Protein AF-A0A8S3JUT9-F1 (afdb_monomer_lite)

Organism: NCBI:txid392030

Foldseek 3Di:
DDDDPDVLLVVLCVVCVAVVVLLVVLLVLLVVLLVLLVVCVVVVPVDQFPPSQDSVNLNVLSVVLSPQQADPVVRDGDLVSLVVQLVSLVCCVVTVCVPSVRPCSVVSNSSSVSSCSNVVVVVVVPDPPPPNPD

Secondary structure (DSSP, 8-state):
------HHHHHHHHHHSSHHHHHHHHHHHHHHHHHHHHHHHHTT---PPGGG--HHHHHHHHHHHHHHHEETTTTEE-GGGHHHHHHHHHHIIIIIHHHH--TTHHHHHHHHHHHHHHHHHHHTSTT-TTSS--

pLDDT: mean 80.55, std 15.67, range [38.0, 96.0]

Structure (mmCIF, N/CA/C/O backbone):
data_AF-A0A8S3JUT9-F1
#
_entry.id   AF-A0A8S3JUT9-F1
#
loop_
_atom_site.group_PDB
_atom_site.id
_atom_site.type_symbol
_atom_site.label_atom_id
_atom_site.label_alt_id
_atom_site.label_comp_id
_atom_site.label_asym_id
_atom_site.label_entity_id
_atom_site.label_seq_id
_atom_site.pdbx_PDB_ins_code
_atom_site.Cartn_x
_atom_site.Cartn_y
_atom_site.Cartn_z
_atom_site.occupancy
_atom_site.B_iso_or_equiv
_atom_site.auth_seq_id
_atom_site.auth_comp_id
_atom_site.auth_asym_id
_atom_site.auth_atom_id
_atom_site.pdbx_PDB_model_num
ATOM 1 N N . ILE A 1 1 ? -21.951 13.387 18.336 1.00 38.00 1 ILE A N 1
ATOM 2 C CA . ILE A 1 1 ? -21.994 12.409 17.220 1.00 38.00 1 ILE A CA 1
ATOM 3 C C . ILE A 1 1 ? -22.216 13.212 15.942 1.00 38.00 1 ILE A C 1
ATOM 5 O O . ILE A 1 1 ? -23.243 13.868 15.848 1.00 38.00 1 ILE A O 1
ATOM 9 N N . ALA A 1 2 ? -21.237 13.287 15.035 1.00 40.88 2 ALA A N 1
ATOM 10 C CA . ALA A 1 2 ? -21.390 14.045 13.786 1.00 40.88 2 ALA A CA 1
ATOM 11 C C . ALA A 1 2 ? -22.320 13.286 12.807 1.00 40.88 2 ALA A C 1
ATOM 13 O O . ALA A 1 2 ? -22.169 12.070 12.673 1.00 40.88 2 ALA A O 1
ATOM 14 N N . PRO A 1 3 ? -23.283 13.949 12.135 1.00 53.88 3 PRO A N 1
ATOM 15 C CA . PRO A 1 3 ? -24.312 13.287 11.343 1.00 53.88 3 PRO A CA 1
ATOM 16 C C . PRO A 1 3 ? -23.895 13.205 9.873 1.00 53.88 3 PRO A C 1
ATOM 18 O O . PRO A 1 3 ? -24.428 13.909 9.024 1.00 53.88 3 PRO A O 1
ATOM 21 N N . THR A 1 4 ? -22.957 12.333 9.528 1.00 53.47 4 THR A N 1
ATOM 22 C CA . THR A 1 4 ? -22.733 11.979 8.119 1.00 53.47 4 THR A CA 1
ATOM 23 C C . THR A 1 4 ? -23.009 10.498 7.926 1.00 53.47 4 THR A C 1
ATOM 25 O O . THR A 1 4 ? -22.117 9.660 7.880 1.00 53.47 4 THR A O 1
ATOM 28 N N . ARG A 1 5 ? -24.299 10.165 7.781 1.00 55.16 5 ARG A N 1
ATOM 29 C CA . ARG A 1 5 ? -24.777 8.867 7.268 1.00 55.16 5 ARG A CA 1
ATOM 30 C C . ARG A 1 5 ? -24.487 8.732 5.761 1.00 55.16 5 ARG A C 1
ATOM 32 O O . ARG A 1 5 ? -25.385 8.407 4.986 1.00 55.16 5 ARG A O 1
ATOM 39 N N . SER A 1 6 ? -23.272 9.040 5.300 1.00 68.44 6 SER A N 1
ATOM 40 C CA . SER A 1 6 ? -22.946 8.812 3.892 1.00 68.44 6 SER A CA 1
ATOM 41 C C . SER A 1 6 ? -22.893 7.302 3.643 1.00 68.44 6 SER A C 1
ATOM 43 O O . SER A 1 6 ? -22.284 6.546 4.403 1.00 68.44 6 SER A O 1
ATOM 45 N N . ARG A 1 7 ? -23.580 6.837 2.591 1.00 71.06 7 ARG A N 1
ATOM 46 C CA . ARG A 1 7 ? -23.656 5.402 2.260 1.00 71.06 7 ARG A CA 1
ATOM 47 C C . ARG A 1 7 ? -22.267 4.792 2.049 1.00 71.06 7 ARG A C 1
ATOM 49 O O . ARG A 1 7 ? -22.050 3.644 2.421 1.00 71.06 7 ARG A O 1
ATOM 56 N N . SER A 1 8 ? -21.328 5.573 1.512 1.00 70.69 8 SER A N 1
ATOM 57 C CA . SER A 1 8 ? -19.933 5.169 1.321 1.00 70.69 8 SER A CA 1
ATOM 58 C C . SER A 1 8 ? -19.218 4.885 2.643 1.00 70.69 8 SER A C 1
ATOM 60 O O . SER A 1 8 ? -18.592 3.842 2.768 1.00 70.69 8 SER A O 1
ATOM 62 N N . LEU A 1 9 ? -19.373 5.744 3.656 1.00 71.06 9 LEU A N 1
ATOM 63 C CA . LEU A 1 9 ? -18.749 5.569 4.971 1.00 71.06 9 LEU A CA 1
ATOM 64 C C . LEU A 1 9 ? -19.281 4.315 5.685 1.00 71.06 9 LEU A C 1
ATOM 66 O O . LEU A 1 9 ? -18.504 3.539 6.235 1.00 71.06 9 LEU A O 1
ATOM 70 N N . ILE A 1 10 ? -20.597 4.084 5.628 1.00 75.12 10 ILE A N 1
ATOM 71 C CA . ILE A 1 10 ? -21.236 2.885 6.200 1.00 75.12 10 ILE A CA 1
ATOM 72 C C . ILE A 1 10 ? -20.745 1.617 5.484 1.00 75.12 10 ILE A C 1
ATOM 74 O O . ILE A 1 10 ? -20.414 0.627 6.134 1.00 75.12 10 ILE A O 1
ATOM 78 N N . SER A 1 11 ? -20.654 1.653 4.151 1.00 76.38 11 SER A N 1
ATOM 79 C CA . SER A 1 11 ? -20.134 0.534 3.359 1.00 76.38 11 SER A CA 1
ATOM 80 C C . SER A 1 11 ? -18.677 0.217 3.704 1.00 76.38 11 SER A C 1
ATOM 82 O O . SER A 1 11 ? -18.341 -0.947 3.913 1.00 76.38 11 SER A O 1
ATOM 84 N N . SER A 1 12 ? -17.820 1.237 3.815 1.00 77.06 12 SER A N 1
ATOM 85 C CA . SER A 1 12 ? -16.408 1.064 4.172 1.00 77.06 12 SER A CA 1
ATOM 86 C C . SER A 1 12 ? -16.235 0.509 5.586 1.00 77.06 12 SER A C 1
ATOM 88 O O . SER A 1 12 ? -15.415 -0.383 5.793 1.00 77.06 12 SER A O 1
ATOM 90 N N . MET A 1 13 ? -17.038 0.963 6.556 1.00 74.44 13 MET A N 1
ATOM 91 C CA . MET A 1 13 ? -17.015 0.409 7.915 1.00 74.44 13 MET A CA 1
ATOM 92 C C . MET A 1 13 ? -17.406 -1.075 7.948 1.00 74.44 13 MET A C 1
ATOM 94 O O . MET A 1 13 ? -16.726 -1.871 8.596 1.00 74.44 13 MET A O 1
ATOM 98 N N . ASN A 1 14 ? -18.457 -1.460 7.216 1.00 77.56 14 ASN A N 1
ATOM 99 C CA . ASN A 1 14 ? -18.892 -2.858 7.123 1.00 77.56 14 ASN A CA 1
ATOM 100 C C . ASN A 1 14 ? -17.856 -3.760 6.436 1.00 77.56 14 ASN A C 1
ATOM 102 O O . ASN A 1 14 ? -17.755 -4.940 6.775 1.00 77.56 14 ASN A O 1
ATOM 106 N N . TYR A 1 15 ? -17.099 -3.212 5.482 1.00 79.81 15 TYR A N 1
ATOM 107 C CA . TYR A 1 15 ? -16.021 -3.924 4.799 1.00 79.81 15 TYR A CA 1
ATOM 108 C C . TYR A 1 15 ? -14.810 -4.145 5.714 1.00 79.81 15 TYR A C 1
ATOM 110 O O . TYR A 1 15 ? -14.349 -5.274 5.861 1.00 79.81 15 TYR A O 1
ATOM 118 N N . ILE A 1 16 ? -14.326 -3.082 6.367 1.00 81.12 16 ILE A N 1
ATOM 119 C CA . ILE A 1 16 ? -13.111 -3.119 7.192 1.00 81.12 16 ILE A CA 1
ATOM 120 C C . ILE A 1 16 ? -13.293 -4.020 8.417 1.00 81.12 16 ILE A C 1
ATOM 122 O O . ILE A 1 16 ? -12.392 -4.800 8.717 1.00 81.12 16 ILE A O 1
ATOM 126 N N . LYS A 1 17 ? -14.446 -3.932 9.102 1.00 77.69 17 LYS A N 1
ATOM 127 C CA . LYS A 1 17 ? -14.789 -4.607 10.374 1.00 77.69 17 LYS A CA 1
ATOM 128 C C . LYS A 1 17 ? -13.806 -4.336 11.522 1.00 77.69 17 LYS A C 1
ATOM 130 O O . LYS A 1 17 ? -14.190 -3.750 12.526 1.00 77.69 17 LYS A O 1
ATOM 135 N N . ASN A 1 18 ? -12.546 -4.745 11.374 1.00 83.44 18 ASN A N 1
ATOM 136 C CA . ASN A 1 18 ? -11.438 -4.485 12.281 1.00 83.44 18 ASN A CA 1
ATOM 137 C C . ASN A 1 18 ? -10.365 -3.623 11.578 1.00 83.44 18 ASN A C 1
ATOM 139 O O . ASN A 1 18 ? -9.639 -4.122 10.711 1.00 83.44 18 ASN A O 1
ATOM 143 N N . PRO A 1 19 ? -10.213 -2.344 11.965 1.00 82.12 19 PRO A N 1
ATOM 144 C CA . PRO A 1 19 ? -9.293 -1.432 11.297 1.00 82.12 19 PRO A CA 1
ATOM 145 C C . PRO A 1 19 ? -7.815 -1.777 11.536 1.00 82.12 19 PRO A C 1
ATOM 147 O O . PRO A 1 19 ? -6.988 -1.510 10.667 1.00 82.12 19 PRO A O 1
ATOM 150 N N . VAL A 1 20 ? -7.469 -2.431 12.651 1.00 85.44 20 VAL A N 1
ATOM 151 C CA . VAL A 1 20 ? -6.096 -2.899 12.913 1.00 85.44 20 VAL A CA 1
ATOM 152 C C . VAL A 1 20 ? -5.736 -4.047 11.972 1.00 85.44 20 VAL A C 1
ATOM 154 O O . VAL A 1 20 ? -4.659 -4.039 11.379 1.00 85.44 20 VAL A O 1
ATOM 157 N N . SER A 1 21 ? -6.639 -5.013 11.788 1.00 88.62 21 SER A N 1
ATOM 158 C CA . SER A 1 21 ? -6.434 -6.107 10.831 1.00 88.62 21 SER A CA 1
ATOM 159 C C . SER A 1 21 ? -6.314 -5.585 9.398 1.00 88.62 21 SER A C 1
ATOM 161 O O . SER A 1 21 ? -5.422 -6.010 8.672 1.00 88.62 21 SER A O 1
ATOM 163 N N . ALA A 1 22 ? -7.134 -4.604 9.010 1.00 89.56 22 ALA A N 1
ATOM 164 C CA . ALA A 1 22 ? -7.012 -3.960 7.703 1.00 89.56 22 ALA A CA 1
ATOM 165 C C . ALA A 1 22 ? -5.655 -3.257 7.515 1.00 89.56 22 ALA A C 1
ATOM 167 O O . ALA A 1 22 ? -5.040 -3.386 6.457 1.00 89.56 22 ALA A O 1
ATOM 168 N N . CYS A 1 23 ? -5.143 -2.576 8.547 1.00 92.06 23 CYS A N 1
ATOM 169 C CA . CYS A 1 23 ? -3.807 -1.977 8.501 1.00 92.06 23 CYS A CA 1
ATOM 170 C C . CYS A 1 23 ? -2.704 -3.030 8.359 1.00 92.06 23 CYS A C 1
ATOM 172 O O . CYS A 1 23 ? -1.779 -2.828 7.577 1.00 92.06 23 CYS A O 1
ATOM 174 N N . ARG A 1 24 ? -2.813 -4.172 9.053 1.00 93.62 24 ARG A N 1
ATOM 175 C CA . ARG A 1 24 ? -1.873 -5.291 8.877 1.00 93.62 24 ARG A CA 1
ATOM 176 C C . ARG A 1 24 ? -1.890 -5.826 7.447 1.00 93.62 24 ARG A C 1
ATOM 178 O O . ARG A 1 24 ? -0.821 -6.011 6.879 1.00 93.62 24 ARG A O 1
ATOM 185 N N . ASN A 1 25 ? -3.071 -5.994 6.852 1.00 93.50 25 ASN A N 1
ATOM 186 C CA . ASN A 1 25 ? -3.193 -6.449 5.465 1.00 93.50 25 ASN A CA 1
ATOM 187 C C . ASN A 1 25 ? -2.551 -5.453 4.489 1.00 93.50 25 ASN A C 1
ATOM 189 O O . ASN A 1 25 ? -1.756 -5.848 3.646 1.00 93.50 25 ASN A O 1
ATOM 193 N N . ILE A 1 26 ? -2.828 -4.152 4.641 1.00 94.31 26 ILE A N 1
ATOM 194 C CA . ILE A 1 26 ? -2.182 -3.106 3.830 1.00 94.31 26 ILE A CA 1
ATOM 195 C C . ILE A 1 26 ? -0.664 -3.156 3.993 1.00 94.31 26 ILE A C 1
ATOM 197 O O . ILE A 1 26 ? 0.059 -3.083 3.006 1.00 94.31 26 ILE A O 1
ATOM 201 N N . TYR A 1 27 ? -0.174 -3.303 5.225 1.00 95.62 27 TYR A N 1
ATOM 202 C CA . TYR A 1 27 ? 1.257 -3.397 5.487 1.00 95.62 27 TYR A CA 1
ATOM 203 C C . TYR A 1 27 ? 1.887 -4.609 4.796 1.00 95.62 27 TYR A C 1
ATOM 205 O O . TYR A 1 27 ? 2.947 -4.476 4.192 1.00 95.62 27 TYR A O 1
ATOM 213 N N . GLN A 1 28 ? 1.219 -5.764 4.824 1.00 95.75 28 GLN A N 1
ATOM 214 C CA . GLN A 1 28 ? 1.663 -6.957 4.109 1.00 95.75 28 GLN A CA 1
ATOM 215 C C . GLN A 1 28 ? 1.721 -6.716 2.593 1.00 95.75 28 GLN A C 1
ATOM 217 O O . GLN A 1 28 ? 2.763 -6.953 1.987 1.00 95.75 28 GLN A O 1
ATOM 222 N N . TYR A 1 29 ? 0.662 -6.168 1.993 1.00 96.00 29 TYR A N 1
ATOM 223 C CA . TYR A 1 29 ? 0.642 -5.869 0.558 1.00 96.00 29 TYR A CA 1
ATOM 224 C C . TYR A 1 29 ? 1.710 -4.850 0.141 1.00 96.00 29 TYR A C 1
ATOM 226 O O . TYR A 1 29 ? 2.284 -4.973 -0.937 1.00 96.00 29 TYR A O 1
ATOM 234 N N . ILE A 1 30 ? 2.021 -3.865 0.993 1.00 95.38 30 ILE A N 1
ATOM 235 C CA . ILE A 1 30 ? 3.129 -2.927 0.759 1.00 95.38 30 ILE A CA 1
ATOM 236 C C . ILE A 1 30 ? 4.466 -3.676 0.677 1.00 95.38 30 ILE A C 1
ATOM 238 O O . ILE A 1 30 ? 5.273 -3.383 -0.202 1.00 95.38 30 ILE A O 1
ATOM 242 N N . HIS A 1 31 ? 4.712 -4.644 1.564 1.00 95.50 31 HIS A N 1
ATOM 243 C CA . HIS A 1 31 ? 5.938 -5.452 1.518 1.00 95.50 31 HIS A CA 1
ATOM 244 C C . HIS A 1 31 ? 6.001 -6.356 0.291 1.00 95.50 31 HIS A C 1
ATOM 246 O O . HIS A 1 31 ? 7.060 -6.455 -0.324 1.00 95.50 31 HIS A O 1
ATOM 252 N N . GLU A 1 32 ? 4.882 -6.966 -0.099 1.00 94.81 32 GLU A N 1
ATOM 253 C CA . GLU A 1 32 ? 4.799 -7.750 -1.336 1.00 94.81 32 GLU A CA 1
ATOM 254 C C . GLU A 1 32 ? 5.090 -6.880 -2.569 1.00 94.81 32 GLU A C 1
ATOM 256 O O . GLU A 1 32 ? 5.845 -7.287 -3.451 1.00 94.81 32 GLU A O 1
ATOM 261 N N . MET A 1 33 ? 4.575 -5.648 -2.599 1.00 92.75 33 MET A N 1
ATOM 262 C CA . MET A 1 33 ? 4.864 -4.691 -3.665 1.00 92.75 33 MET A CA 1
ATOM 263 C C . MET A 1 33 ? 6.339 -4.271 -3.696 1.00 92.75 33 MET A C 1
ATOM 265 O O . MET A 1 33 ? 6.933 -4.218 -4.770 1.00 92.75 33 MET A O 1
ATOM 269 N N . ILE A 1 34 ? 6.953 -4.006 -2.539 1.00 94.31 34 ILE A N 1
ATOM 270 C CA . ILE A 1 34 ? 8.389 -3.697 -2.443 1.00 94.31 34 ILE A CA 1
ATOM 271 C C . ILE A 1 34 ? 9.223 -4.854 -2.999 1.00 94.31 34 ILE A C 1
ATOM 273 O O . ILE A 1 34 ? 10.111 -4.621 -3.817 1.00 94.31 34 ILE A O 1
ATOM 277 N N . ALA A 1 35 ? 8.920 -6.090 -2.595 1.00 93.31 35 ALA A N 1
ATOM 278 C CA . ALA A 1 35 ? 9.630 -7.275 -3.069 1.00 93.31 35 ALA A CA 1
ATOM 279 C C . ALA A 1 35 ? 9.492 -7.449 -4.590 1.00 93.31 35 ALA A C 1
ATOM 281 O O . ALA A 1 35 ? 10.468 -7.755 -5.277 1.00 93.31 35 ALA A O 1
ATOM 282 N N . LEU A 1 36 ? 8.296 -7.193 -5.127 1.00 91.38 36 LEU A N 1
ATOM 283 C CA . LEU A 1 36 ? 8.048 -7.214 -6.563 1.00 91.38 36 LEU A CA 1
ATOM 284 C C . LEU A 1 36 ? 8.893 -6.159 -7.294 1.00 91.38 36 LEU A C 1
ATOM 286 O O . LEU A 1 36 ? 9.603 -6.505 -8.237 1.00 91.38 36 LEU A O 1
ATOM 290 N N . ILE A 1 37 ? 8.894 -4.906 -6.834 1.00 89.81 37 ILE A N 1
ATOM 291 C CA . ILE A 1 37 ? 9.674 -3.814 -7.445 1.00 89.81 37 ILE A CA 1
ATOM 292 C C . ILE A 1 37 ? 11.174 -4.139 -7.435 1.00 89.81 37 ILE A C 1
ATOM 294 O O . ILE A 1 37 ? 11.845 -3.975 -8.452 1.00 89.81 37 ILE A O 1
ATOM 298 N N . GLN A 1 38 ? 11.691 -4.670 -6.323 1.00 90.69 38 GLN A N 1
ATOM 299 C CA . GLN A 1 38 ? 13.088 -5.107 -6.216 1.00 90.69 38 GLN A CA 1
ATOM 300 C C . GLN A 1 38 ? 13.423 -6.226 -7.208 1.00 90.69 38 GLN A C 1
ATOM 302 O O . GLN A 1 38 ? 14.501 -6.231 -7.800 1.00 90.69 38 GLN A O 1
ATOM 307 N N . SER A 1 39 ? 12.502 -7.170 -7.421 1.00 87.81 39 SER A N 1
ATOM 308 C CA . SER A 1 39 ? 12.707 -8.239 -8.402 1.00 87.81 39 SER A CA 1
ATOM 309 C C . SER A 1 39 ? 12.783 -7.706 -9.838 1.00 87.81 39 SER A C 1
ATOM 311 O O . SER A 1 39 ? 13.596 -8.188 -10.625 1.00 87.81 39 SER A O 1
ATOM 313 N N . HIS A 1 40 ? 11.998 -6.680 -10.177 1.00 83.12 40 HIS A N 1
ATOM 314 C CA . HIS A 1 40 ? 12.053 -6.028 -11.487 1.00 83.12 40 HIS A CA 1
ATOM 315 C C . HIS A 1 40 ? 13.360 -5.255 -11.699 1.00 83.12 40 HIS A C 1
ATOM 317 O O . HIS A 1 40 ? 13.973 -5.373 -12.761 1.00 83.12 40 HIS A O 1
ATOM 323 N N . GLU A 1 41 ? 13.828 -4.541 -10.672 1.00 78.94 41 GLU A N 1
ATOM 324 C CA . GLU A 1 41 ? 15.108 -3.823 -10.699 1.00 78.94 41 GLU A CA 1
ATOM 325 C C . GLU A 1 41 ? 16.291 -4.776 -10.948 1.00 78.94 41 GLU A C 1
ATOM 327 O O . GLU A 1 41 ? 17.123 -4.520 -11.818 1.00 78.94 41 GLU A O 1
ATOM 332 N N . LEU A 1 42 ? 16.329 -5.925 -10.262 1.00 78.88 42 LEU A N 1
ATOM 333 C CA . LEU A 1 42 ? 17.379 -6.939 -10.442 1.00 78.88 42 LEU A CA 1
ATOM 334 C C . LEU A 1 42 ? 17.369 -7.568 -11.840 1.00 78.88 42 LEU A C 1
ATOM 336 O O . LEU A 1 42 ? 18.426 -7.826 -12.420 1.00 78.88 42 LEU A O 1
ATOM 340 N N . ASN A 1 43 ? 16.180 -7.792 -12.399 1.00 77.38 43 ASN A N 1
ATOM 341 C CA . ASN A 1 43 ? 16.019 -8.383 -13.725 1.00 77.38 43 ASN A CA 1
ATOM 342 C C . ASN A 1 43 ? 16.306 -7.396 -14.871 1.00 77.38 43 ASN A C 1
ATOM 344 O O . ASN A 1 43 ? 16.196 -7.792 -16.030 1.00 77.38 43 ASN A O 1
ATOM 348 N N . HIS A 1 44 ? 16.681 -6.142 -14.568 1.00 66.31 44 HIS A N 1
ATOM 349 C CA . HIS A 1 44 ? 16.955 -5.086 -15.550 1.00 66.31 44 HIS A CA 1
ATOM 350 C C . HIS A 1 44 ? 15.849 -4.976 -16.610 1.00 66.31 44 HIS A C 1
ATOM 352 O O . HIS A 1 44 ? 16.128 -4.779 -17.795 1.00 66.31 44 HIS A O 1
ATOM 358 N N . THR A 1 45 ? 14.583 -5.147 -16.209 1.00 65.62 45 THR A N 1
ATOM 359 C CA . THR A 1 45 ? 13.472 -5.037 -17.155 1.00 65.62 45 THR A CA 1
ATOM 360 C C . THR A 1 45 ? 13.484 -3.633 -17.751 1.00 65.62 45 THR A C 1
ATOM 362 O O . THR A 1 45 ? 13.349 -2.656 -17.017 1.00 65.62 45 THR A O 1
ATOM 365 N N . SER A 1 46 ? 13.650 -3.532 -19.073 1.00 58.03 46 SER A N 1
ATOM 366 C CA . SER A 1 46 ? 13.732 -2.265 -19.818 1.00 58.03 46 SER A CA 1
ATOM 367 C C . SER A 1 46 ? 12.400 -1.512 -19.903 1.00 58.03 46 SER A C 1
ATOM 369 O O . SER A 1 46 ? 12.290 -0.532 -20.634 1.00 58.03 46 SER A O 1
ATOM 371 N N . ASP A 1 47 ? 11.379 -1.991 -19.195 1.00 63.25 47 ASP A N 1
ATOM 372 C CA . ASP A 1 47 ? 10.099 -1.318 -19.058 1.00 63.25 47 ASP A CA 1
ATOM 373 C C . ASP A 1 47 ? 10.299 -0.072 -18.184 1.00 63.25 47 ASP A C 1
ATOM 375 O O . ASP A 1 47 ? 10.478 -0.158 -16.967 1.00 63.25 47 ASP A O 1
ATOM 379 N N . GLU A 1 48 ? 10.309 1.096 -18.825 1.00 63.66 48 GLU A N 1
ATOM 380 C CA . GLU A 1 48 ? 10.255 2.388 -18.144 1.00 63.66 48 GLU A CA 1
ATOM 381 C C . GLU A 1 48 ? 8.874 2.573 -17.495 1.00 63.66 48 GLU A C 1
ATOM 383 O O . GLU A 1 48 ? 7.837 2.311 -18.115 1.00 63.66 48 GLU A O 1
ATOM 388 N N . LEU A 1 49 ? 8.842 3.038 -16.241 1.00 72.62 49 LEU A N 1
ATOM 389 C CA . LEU A 1 49 ? 7.592 3.432 -15.588 1.00 72.62 49 LEU A CA 1
ATOM 390 C C . LEU A 1 49 ? 7.104 4.772 -16.160 1.00 72.62 49 LEU A C 1
ATOM 392 O O . LEU A 1 49 ? 7.843 5.516 -16.815 1.00 72.62 49 LEU A O 1
ATOM 396 N N . PHE A 1 50 ? 5.831 5.095 -15.924 1.00 67.00 50 PHE A N 1
ATOM 397 C CA . PHE A 1 50 ? 5.227 6.312 -16.463 1.00 67.00 50 PHE A CA 1
ATOM 398 C C . PHE A 1 50 ? 6.024 7.567 -16.062 1.00 67.00 50 PHE A C 1
ATOM 400 O O . PHE A 1 50 ? 6.505 7.675 -14.936 1.00 67.00 50 PHE A O 1
ATOM 407 N N . HIS A 1 51 ? 6.135 8.539 -16.978 1.00 69.00 51 HIS A N 1
ATOM 408 C CA . HIS A 1 51 ? 6.912 9.776 -16.780 1.00 69.00 51 HIS A CA 1
ATOM 409 C C . HIS A 1 51 ? 8.432 9.587 -16.605 1.00 69.00 51 HIS A C 1
ATOM 411 O O . HIS A 1 51 ? 9.092 10.447 -16.021 1.00 69.00 51 HIS A O 1
ATOM 417 N N . SER A 1 52 ? 9.000 8.491 -17.120 1.00 66.25 52 SER A N 1
ATOM 418 C CA . SER A 1 52 ? 10.424 8.166 -16.936 1.00 66.25 52 SER A CA 1
ATOM 419 C C . SER A 1 52 ? 10.800 7.997 -15.456 1.00 66.25 52 SER A C 1
ATOM 421 O O . SER A 1 52 ? 11.943 8.232 -15.060 1.00 66.25 52 SER A O 1
ATOM 423 N N . GLU A 1 53 ? 9.834 7.601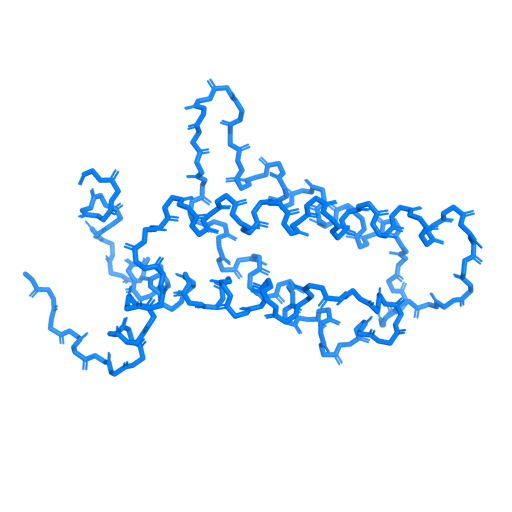 -14.616 1.00 77.88 53 GLU A N 1
ATOM 424 C CA . GLU A 1 53 ? 10.114 7.178 -13.246 1.00 77.88 53 GLU A CA 1
ATOM 425 C C . GLU A 1 53 ? 11.012 5.928 -13.292 1.00 77.88 53 GLU A C 1
ATOM 427 O O . GLU A 1 53 ? 10.763 4.977 -14.033 1.00 77.88 53 GLU A O 1
ATOM 432 N N . THR A 1 54 ? 12.094 5.926 -12.514 1.00 82.44 54 THR A N 1
ATOM 433 C CA . THR A 1 54 ? 12.975 4.760 -12.403 1.00 82.44 54 THR A CA 1
ATOM 434 C C . THR A 1 54 ? 12.422 3.768 -11.382 1.00 82.44 54 THR A C 1
ATOM 436 O O . THR A 1 54 ? 11.747 4.153 -10.422 1.00 82.44 54 THR A O 1
ATOM 439 N N . TRP A 1 55 ? 12.763 2.485 -11.531 1.00 84.31 55 TRP A N 1
ATOM 440 C CA . TRP A 1 55 ? 12.433 1.450 -10.543 1.00 84.31 55 TRP A CA 1
ATOM 441 C C . TRP A 1 55 ? 12.898 1.827 -9.125 1.00 84.31 55 TRP A C 1
ATOM 443 O O . TRP A 1 55 ? 12.144 1.662 -8.169 1.00 84.31 55 TRP A O 1
ATOM 453 N N . ASP A 1 56 ? 14.070 2.455 -9.003 1.00 85.81 56 ASP A N 1
ATOM 454 C CA . ASP A 1 56 ? 14.618 3.007 -7.756 1.00 85.81 56 ASP A CA 1
ATOM 455 C C . ASP A 1 56 ? 13.737 4.121 -7.141 1.00 85.81 56 ASP A C 1
ATOM 457 O O . ASP A 1 56 ? 13.518 4.153 -5.927 1.00 85.81 56 ASP A O 1
ATOM 461 N N . LEU A 1 57 ? 13.157 5.021 -7.948 1.00 87.38 57 LEU A N 1
ATOM 462 C CA . LEU A 1 57 ? 12.222 6.043 -7.450 1.00 87.38 57 LEU A CA 1
ATOM 463 C C . LEU A 1 57 ? 10.926 5.421 -6.916 1.00 87.38 57 LEU A C 1
ATOM 465 O O . LEU A 1 57 ? 10.494 5.765 -5.808 1.00 87.38 57 LEU A O 1
ATOM 469 N N . CYS A 1 58 ? 10.361 4.466 -7.657 1.00 89.44 58 CYS A N 1
ATOM 470 C CA . CYS A 1 58 ? 9.181 3.717 -7.234 1.00 89.44 58 CYS A CA 1
ATOM 471 C C . CYS A 1 58 ? 9.461 2.938 -5.935 1.00 89.44 58 CYS A C 1
ATOM 473 O O . CYS A 1 58 ? 8.701 3.029 -4.964 1.00 89.44 58 CYS A O 1
ATOM 475 N N . LEU A 1 59 ? 10.613 2.263 -5.856 1.00 91.31 59 LEU A N 1
ATOM 476 C CA . LEU A 1 59 ? 11.056 1.531 -4.672 1.00 91.31 59 LEU A CA 1
ATOM 477 C C . LEU A 1 59 ? 11.197 2.450 -3.455 1.00 91.31 59 LEU A C 1
ATOM 479 O O . LEU A 1 59 ? 10.671 2.147 -2.381 1.00 91.31 59 LEU A O 1
ATOM 483 N N . ARG A 1 60 ? 11.857 3.605 -3.610 1.00 92.06 60 ARG A N 1
ATOM 484 C CA . ARG A 1 60 ? 12.000 4.594 -2.530 1.00 92.06 60 ARG A CA 1
ATOM 485 C C . ARG A 1 60 ? 10.652 5.085 -2.012 1.00 92.06 60 ARG A C 1
ATOM 487 O O . ARG A 1 60 ? 10.501 5.242 -0.798 1.00 92.06 60 ARG A O 1
ATOM 494 N N . ARG A 1 61 ? 9.676 5.316 -2.898 1.00 94.62 61 ARG A N 1
ATOM 495 C CA . ARG A 1 61 ? 8.315 5.728 -2.520 1.00 94.62 61 ARG A CA 1
ATOM 496 C C . ARG A 1 61 ? 7.651 4.671 -1.637 1.00 94.62 61 ARG A C 1
ATOM 498 O O . ARG A 1 61 ? 7.215 4.997 -0.532 1.00 94.62 61 ARG A O 1
ATOM 505 N N . TRP A 1 62 ? 7.651 3.411 -2.066 1.00 95.94 62 TRP A N 1
ATOM 506 C CA . TRP A 1 62 ? 7.031 2.320 -1.310 1.00 95.94 62 TRP A CA 1
ATOM 507 C C . TRP A 1 62 ? 7.771 1.983 -0.007 1.00 95.94 62 TRP A C 1
ATOM 509 O O . TRP A 1 62 ? 7.126 1.791 1.026 1.00 95.94 62 TRP A O 1
ATOM 519 N N . LEU A 1 63 ? 9.109 2.021 0.009 1.00 95.38 63 LEU A N 1
ATOM 520 C CA . LEU A 1 63 ? 9.910 1.858 1.231 1.00 95.38 63 LEU A CA 1
ATOM 521 C C . LEU A 1 63 ? 9.618 2.951 2.263 1.00 95.38 63 LEU A C 1
ATOM 523 O O . LEU A 1 63 ? 9.470 2.663 3.455 1.00 95.38 63 LEU A O 1
ATOM 527 N N . LYS A 1 64 ? 9.514 4.206 1.814 1.00 94.81 64 LYS A N 1
ATOM 528 C CA . LYS A 1 64 ? 9.164 5.328 2.688 1.00 94.81 64 LYS A CA 1
ATOM 529 C C . LYS A 1 64 ? 7.763 5.153 3.271 1.00 94.81 64 LYS A C 1
ATOM 531 O O . LYS A 1 64 ? 7.604 5.292 4.479 1.00 94.81 64 LYS A O 1
ATOM 536 N N . LEU A 1 65 ? 6.777 4.786 2.448 1.00 95.38 65 LEU A N 1
ATOM 537 C CA . LEU A 1 65 ? 5.412 4.518 2.913 1.00 95.38 65 LEU A CA 1
ATOM 538 C C . LEU A 1 65 ? 5.367 3.373 3.929 1.00 95.38 65 LEU A C 1
ATOM 540 O O . LEU A 1 65 ? 4.730 3.521 4.967 1.00 95.38 65 LEU A O 1
ATOM 544 N N . SER A 1 66 ? 6.088 2.274 3.686 1.00 95.50 66 SER A N 1
ATOM 545 C CA . SER A 1 66 ? 6.195 1.157 4.636 1.00 95.50 66 SER A CA 1
ATOM 546 C C . SER A 1 66 ? 6.726 1.616 5.998 1.00 95.50 66 SER A C 1
ATOM 548 O O . SER A 1 66 ? 6.146 1.299 7.039 1.00 95.50 66 SER A O 1
ATOM 550 N N . LYS A 1 67 ? 7.801 2.415 5.999 1.00 94.94 67 LYS A N 1
ATOM 551 C CA . LYS A 1 67 ? 8.423 2.935 7.223 1.00 94.94 67 LYS A CA 1
ATOM 552 C C . LYS A 1 67 ? 7.531 3.935 7.961 1.00 94.94 67 LYS A C 1
ATOM 554 O O . LYS A 1 67 ? 7.450 3.880 9.183 1.00 94.94 67 LYS A O 1
ATOM 559 N N . ASP A 1 68 ? 6.877 4.837 7.235 1.00 94.31 68 ASP A N 1
ATOM 560 C CA . ASP A 1 68 ? 6.039 5.881 7.830 1.00 94.31 68 ASP A CA 1
ATOM 561 C C . ASP A 1 68 ? 4.697 5.330 8.339 1.00 94.31 68 ASP A C 1
ATOM 563 O O . ASP A 1 68 ? 4.096 5.925 9.238 1.00 94.31 68 ASP A O 1
ATOM 567 N N . PHE A 1 69 ? 4.220 4.215 7.771 1.00 95.56 69 PHE A N 1
ATOM 568 C CA . PHE A 1 69 ? 2.932 3.609 8.103 1.00 95.56 69 PHE A CA 1
ATOM 569 C C . PHE A 1 69 ? 2.960 2.747 9.369 1.00 95.56 69 PHE A C 1
ATOM 571 O O . PHE A 1 69 ? 1.957 2.713 10.081 1.00 95.56 69 PHE A O 1
ATOM 578 N N . TYR A 1 70 ? 4.072 2.080 9.691 1.00 95.62 70 TYR A N 1
ATOM 579 C CA . TYR A 1 70 ? 4.178 1.233 10.884 1.00 95.62 70 TYR A CA 1
ATOM 580 C C . TYR A 1 70 ? 5.414 1.571 11.723 1.00 95.62 70 TYR A C 1
ATOM 582 O O . TYR A 1 70 ? 6.557 1.366 11.309 1.00 95.62 70 TYR A O 1
ATOM 590 N N . ASP A 1 71 ? 5.172 2.055 12.942 1.00 91.75 71 ASP A N 1
ATOM 591 C CA . ASP A 1 71 ? 6.210 2.338 13.929 1.00 91.75 71 ASP A CA 1
ATOM 592 C C . ASP A 1 71 ? 6.551 1.052 14.691 1.00 91.75 71 ASP A C 1
ATOM 594 O O . ASP A 1 71 ? 5.844 0.651 15.618 1.00 91.75 71 ASP A O 1
ATOM 598 N N . LYS A 1 72 ? 7.664 0.418 14.304 1.00 88.62 72 LYS A N 1
ATOM 599 C CA . LYS A 1 72 ? 8.175 -0.808 14.938 1.00 88.62 72 LYS A CA 1
ATOM 600 C C . LYS A 1 72 ? 8.542 -0.626 16.414 1.00 88.62 72 LYS A C 1
ATOM 602 O O . LYS A 1 72 ? 8.500 -1.596 17.158 1.00 88.62 72 LYS A O 1
ATOM 607 N N . GLN A 1 73 ? 8.930 0.578 16.843 1.00 90.06 73 GLN A N 1
ATOM 608 C CA . GLN A 1 73 ? 9.333 0.821 18.235 1.00 90.06 73 GLN A CA 1
ATOM 609 C C . GLN A 1 73 ? 8.115 0.906 19.153 1.00 90.06 73 GLN A C 1
ATOM 611 O O . GLN A 1 73 ? 8.170 0.485 20.304 1.00 90.06 73 GLN A O 1
ATOM 616 N N . LYS A 1 74 ? 7.015 1.467 18.640 1.00 88.44 74 LYS A N 1
ATOM 617 C CA . LYS A 1 74 ? 5.764 1.649 19.387 1.00 88.44 74 LYS A CA 1
ATOM 618 C C . LYS A 1 74 ? 4.720 0.573 19.110 1.00 88.44 74 LYS A C 1
ATOM 620 O O . LYS A 1 74 ? 3.646 0.665 19.696 1.00 88.44 74 LYS A O 1
ATOM 625 N N . ASP A 1 75 ? 5.011 -0.360 18.204 1.00 88.56 75 ASP A N 1
ATOM 626 C CA . ASP A 1 75 ? 4.096 -1.382 17.685 1.00 88.56 75 ASP A CA 1
ATOM 627 C C . ASP A 1 75 ? 2.729 -0.800 17.276 1.00 88.56 75 ASP A C 1
ATOM 629 O O . ASP A 1 75 ? 1.662 -1.257 17.690 1.00 88.56 75 ASP A O 1
ATOM 633 N N . ARG A 1 76 ? 2.745 0.301 16.512 1.00 90.06 76 ARG A N 1
ATOM 634 C CA . ARG A 1 76 ? 1.520 1.028 16.139 1.00 90.06 76 ARG A CA 1
ATOM 635 C C . ARG A 1 76 ? 1.519 1.505 14.694 1.00 90.06 76 ARG A C 1
ATOM 637 O O . ARG A 1 76 ? 2.535 1.943 14.161 1.00 90.06 76 ARG A O 1
ATOM 644 N N . PHE A 1 77 ? 0.331 1.476 14.088 1.00 92.31 77 PHE A N 1
ATOM 645 C CA . PHE A 1 77 ? 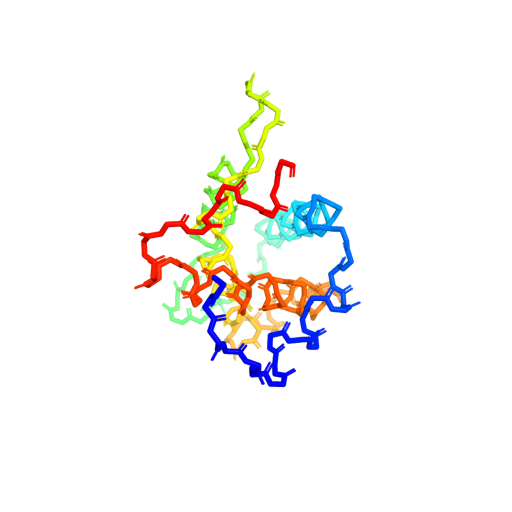0.091 2.012 12.750 1.00 92.31 77 PHE A CA 1
ATOM 646 C C . PHE A 1 77 ? -0.182 3.516 12.781 1.00 92.31 77 PHE A C 1
ATOM 648 O O . PHE A 1 77 ? -0.968 4.014 13.589 1.00 92.31 77 PHE A O 1
ATOM 655 N N . ASN A 1 78 ? 0.436 4.238 11.852 1.00 90.19 78 ASN A N 1
ATOM 656 C CA . ASN A 1 78 ? 0.216 5.654 11.619 1.00 90.19 78 ASN A CA 1
ATOM 657 C C . ASN A 1 78 ? -0.868 5.850 10.553 1.00 90.19 78 ASN A C 1
ATOM 659 O O . ASN A 1 78 ? -0.602 5.976 9.357 1.00 90.19 78 ASN A O 1
ATOM 663 N N . ILE A 1 79 ? -2.115 5.894 11.009 1.00 88.12 79 ILE A N 1
ATOM 664 C CA . ILE A 1 79 ? -3.302 5.964 10.149 1.00 88.12 79 ILE A CA 1
ATOM 665 C C . ILE A 1 79 ? -3.337 7.231 9.280 1.00 88.12 79 ILE A C 1
ATOM 667 O O . ILE A 1 79 ? -3.918 7.223 8.195 1.00 88.12 79 ILE A O 1
ATOM 671 N N . SER A 1 80 ? -2.641 8.297 9.684 1.00 88.75 80 SER A N 1
ATOM 672 C CA . SER A 1 80 ? -2.499 9.522 8.887 1.00 88.75 80 SER A CA 1
ATOM 673 C C . SER A 1 80 ? -1.818 9.296 7.532 1.00 88.75 80 SER A C 1
ATOM 675 O O . SER A 1 80 ? -1.890 10.176 6.683 1.00 88.75 80 SER A O 1
ATOM 677 N N . LYS A 1 81 ? -1.169 8.141 7.319 1.00 91.56 81 LYS A N 1
ATOM 678 C CA . LYS A 1 81 ? -0.520 7.758 6.054 1.00 91.56 81 LYS A CA 1
ATOM 679 C C . LYS A 1 81 ? -1.413 6.973 5.099 1.00 91.56 81 LYS A C 1
ATOM 681 O O . LYS A 1 81 ? -1.046 6.781 3.947 1.00 91.56 81 LYS A O 1
ATOM 686 N N . VAL A 1 82 ? -2.598 6.550 5.538 1.00 92.25 82 VAL A N 1
ATOM 687 C CA . VAL A 1 82 ? -3.557 5.834 4.684 1.00 92.25 82 VAL A CA 1
ATOM 688 C C . VAL A 1 82 ? -3.914 6.606 3.402 1.00 92.25 82 VAL A C 1
ATOM 690 O O . VAL A 1 82 ? -3.935 5.966 2.350 1.00 92.25 82 VAL A O 1
ATOM 693 N N . PRO A 1 83 ? -4.167 7.934 3.425 1.00 90.75 83 PRO A N 1
ATOM 694 C CA . PRO A 1 83 ? -4.447 8.681 2.197 1.00 90.75 83 PRO A CA 1
ATOM 695 C C . PRO A 1 83 ? -3.282 8.629 1.200 1.00 90.75 83 PRO A C 1
ATOM 697 O O . PRO A 1 83 ? -3.505 8.345 0.027 1.00 90.75 83 PRO A O 1
ATOM 700 N N . ASP A 1 84 ? -2.045 8.791 1.684 1.00 92.12 84 ASP A N 1
ATOM 701 C CA . ASP A 1 84 ? -0.832 8.729 0.857 1.00 92.12 84 ASP A CA 1
ATOM 702 C C . ASP A 1 84 ? -0.658 7.339 0.205 1.00 92.12 84 ASP A C 1
ATOM 704 O O . ASP A 1 84 ? -0.264 7.229 -0.959 1.00 92.12 84 ASP A O 1
ATOM 708 N N . ILE A 1 85 ? -0.984 6.265 0.942 1.00 95.25 85 ILE A N 1
ATOM 709 C CA . ILE A 1 85 ? -0.958 4.880 0.437 1.00 95.25 85 ILE A CA 1
ATOM 710 C C . ILE A 1 85 ? -2.021 4.684 -0.646 1.00 95.25 85 ILE A C 1
ATOM 712 O O . ILE A 1 85 ? -1.716 4.133 -1.703 1.00 95.25 85 ILE A O 1
ATOM 716 N N . TYR A 1 86 ? -3.254 5.138 -0.398 1.00 94.25 86 TYR A N 1
ATOM 717 C CA . TYR A 1 86 ? -4.353 5.050 -1.361 1.00 94.25 86 TYR A CA 1
ATOM 718 C C . TYR A 1 86 ? -4.027 5.782 -2.669 1.00 94.25 86 TYR A C 1
ATOM 720 O O . TYR A 1 86 ? -4.208 5.215 -3.748 1.00 94.25 86 TYR A O 1
ATOM 728 N N . ASP A 1 87 ? -3.507 7.007 -2.589 1.00 91.94 87 ASP A N 1
ATOM 729 C CA . ASP A 1 87 ? -3.143 7.778 -3.778 1.00 91.94 87 ASP A CA 1
ATOM 730 C C . ASP A 1 87 ? -1.980 7.126 -4.540 1.00 91.94 87 ASP A C 1
ATOM 732 O O . ASP A 1 87 ? -2.008 7.067 -5.771 1.00 91.94 87 ASP A O 1
ATOM 736 N N . SER A 1 88 ? -1.012 6.548 -3.821 1.00 93.06 88 SER A N 1
ATOM 737 C CA . SER A 1 88 ? 0.117 5.822 -4.416 1.00 93.06 88 SER A CA 1
ATOM 738 C C . SER A 1 88 ? -0.325 4.586 -5.201 1.00 93.06 88 SER A C 1
ATOM 740 O O . SER A 1 88 ? 0.015 4.465 -6.376 1.00 93.06 88 SER A O 1
ATOM 742 N N . ILE A 1 89 ? -1.133 3.697 -4.605 1.00 94.44 89 ILE A N 1
ATOM 743 C CA . ILE A 1 89 ? -1.618 2.504 -5.321 1.00 94.44 89 ILE A CA 1
ATOM 744 C C . ILE A 1 89 ? -2.564 2.873 -6.464 1.00 94.44 89 ILE A C 1
ATOM 746 O O . ILE A 1 89 ? -2.540 2.244 -7.519 1.00 94.44 89 ILE A O 1
ATOM 750 N N . LYS A 1 90 ? -3.378 3.921 -6.297 1.00 92.31 90 LYS A N 1
ATOM 751 C CA . LYS A 1 90 ? -4.240 4.424 -7.368 1.00 92.31 90 LYS A CA 1
ATOM 752 C C . LYS A 1 90 ? -3.413 4.912 -8.556 1.00 92.31 90 LYS A C 1
ATOM 754 O O . LYS A 1 90 ? -3.754 4.597 -9.693 1.00 92.31 90 LYS A O 1
ATOM 759 N N . TYR A 1 91 ? -2.347 5.671 -8.305 1.00 90.06 91 TYR A N 1
ATOM 760 C CA . TYR A 1 91 ? -1.439 6.127 -9.352 1.00 90.06 91 TYR A CA 1
ATOM 761 C C . TYR A 1 91 ? -0.792 4.944 -10.077 1.00 90.06 91 TYR A C 1
ATOM 763 O O . TYR A 1 91 ? -0.818 4.899 -11.308 1.00 90.06 91 TYR A O 1
ATOM 771 N N . ASP A 1 92 ? -0.298 3.960 -9.324 1.00 90.06 92 ASP A N 1
ATOM 772 C CA . ASP A 1 92 ? 0.350 2.779 -9.889 1.00 90.06 92 ASP A CA 1
ATOM 773 C C . ASP A 1 92 ? -0.616 1.913 -10.709 1.00 90.06 92 ASP A C 1
ATOM 775 O O . ASP A 1 92 ? -0.257 1.437 -11.781 1.00 90.06 92 ASP A O 1
ATOM 779 N N . LEU A 1 93 ? -1.873 1.775 -10.284 1.00 88.19 93 LEU A N 1
ATOM 780 C CA . LEU A 1 93 ? -2.908 1.081 -11.058 1.00 88.19 93 LEU A CA 1
ATOM 781 C C . LEU A 1 93 ? -3.318 1.814 -12.341 1.00 88.19 93 LEU A C 1
ATOM 783 O O . LEU A 1 93 ? -3.723 1.165 -13.306 1.00 88.19 93 LEU A O 1
ATOM 787 N N . LEU A 1 94 ? -3.255 3.147 -12.354 1.00 85.81 94 LEU A N 1
ATOM 788 C CA . LEU A 1 94 ? -3.620 3.951 -13.522 1.00 85.81 94 LEU A CA 1
ATOM 789 C C . LEU A 1 94 ? -2.496 4.013 -14.559 1.00 85.81 94 LEU A C 1
ATOM 791 O O . LEU A 1 94 ? -2.781 3.991 -15.753 1.00 85.81 94 LEU A O 1
ATOM 795 N N . HIS A 1 95 ? -1.242 4.079 -14.110 1.00 83.88 95 HIS A N 1
ATOM 796 C CA . HIS A 1 95 ? -0.111 4.402 -14.983 1.00 83.88 95 HIS A CA 1
ATOM 797 C C . HIS A 1 95 ? 0.945 3.295 -15.062 1.00 83.88 95 HIS A C 1
ATOM 799 O O . HIS A 1 95 ? 1.511 3.070 -16.127 1.00 83.88 95 HIS A O 1
ATOM 805 N N . ASN A 1 96 ? 1.170 2.557 -13.971 1.00 83.50 96 ASN A N 1
ATOM 806 C CA . ASN A 1 96 ? 2.249 1.571 -13.849 1.00 83.50 96 ASN A CA 1
ATOM 807 C C . ASN A 1 96 ? 1.752 0.111 -13.863 1.00 83.50 96 ASN A C 1
ATOM 809 O O . ASN A 1 96 ? 2.548 -0.817 -13.725 1.00 83.50 96 ASN A O 1
ATOM 813 N N . LYS A 1 97 ? 0.447 -0.131 -14.064 1.00 81.00 97 LYS A N 1
ATOM 814 C CA . LYS A 1 97 ? -0.175 -1.467 -13.974 1.00 81.00 97 LYS A CA 1
ATOM 815 C C . LYS A 1 97 ? 0.475 -2.498 -14.893 1.00 81.00 97 LYS A C 1
ATOM 817 O O . LYS A 1 97 ? 0.681 -3.638 -14.482 1.00 81.00 97 LYS A O 1
ATOM 822 N N . ASN A 1 98 ? 0.801 -2.099 -16.121 1.00 79.25 98 ASN A N 1
ATOM 823 C CA . ASN A 1 98 ? 1.382 -2.996 -17.121 1.00 79.25 98 ASN A CA 1
ATOM 824 C C . ASN A 1 98 ? 2.813 -3.424 -16.774 1.00 79.25 98 ASN A C 1
ATOM 826 O O . ASN A 1 98 ? 3.183 -4.556 -17.092 1.00 79.25 98 ASN A O 1
ATOM 830 N N . ALA A 1 99 ? 3.570 -2.536 -16.121 1.00 78.31 99 ALA A N 1
ATOM 831 C CA . ALA A 1 99 ? 4.944 -2.770 -15.691 1.00 78.31 99 ALA A CA 1
ATOM 832 C C . ALA A 1 99 ? 4.996 -3.549 -14.367 1.00 78.31 99 ALA A C 1
ATOM 834 O O . ALA A 1 99 ? 5.717 -4.532 -14.265 1.00 78.31 99 ALA A O 1
ATOM 835 N N . LEU A 1 100 ? 4.185 -3.162 -13.374 1.00 81.56 100 LEU A N 1
ATOM 836 C CA . LEU A 1 100 ? 4.187 -3.788 -12.047 1.00 81.56 100 LEU A CA 1
ATOM 837 C C . LEU A 1 100 ? 3.515 -5.164 -12.031 1.00 81.56 100 LEU A C 1
ATOM 839 O O . LEU A 1 100 ? 3.941 -6.033 -11.284 1.00 81.56 100 LEU A O 1
ATOM 843 N N . ARG A 1 101 ? 2.426 -5.362 -12.791 1.00 84.00 101 ARG A N 1
ATOM 844 C CA . ARG A 1 101 ? 1.650 -6.625 -12.834 1.00 84.00 101 ARG A CA 1
ATOM 845 C C . ARG A 1 101 ? 1.386 -7.255 -11.456 1.00 84.00 101 ARG A C 1
ATOM 847 O O . ARG A 1 101 ? 1.323 -8.474 -11.320 1.00 84.00 101 ARG A O 1
ATOM 854 N N . PHE A 1 102 ? 1.228 -6.425 -10.428 1.00 87.56 102 PHE A N 1
ATOM 855 C CA . PHE A 1 102 ? 1.086 -6.889 -9.057 1.00 87.56 102 PHE A CA 1
ATOM 856 C C . PHE A 1 102 ? -0.305 -7.495 -8.844 1.00 87.56 102 PHE A C 1
ATOM 858 O O . PHE A 1 102 ? -1.317 -6.802 -8.958 1.00 87.56 102 PHE A O 1
ATOM 865 N N . SER A 1 103 ? -0.356 -8.790 -8.528 1.00 86.94 103 SER A N 1
ATOM 866 C CA . SER A 1 103 ? -1.606 -9.546 -8.387 1.00 86.94 103 SER A CA 1
ATOM 867 C C . SER A 1 103 ? -2.504 -9.017 -7.269 1.00 86.94 103 SER A C 1
ATOM 869 O O . SER A 1 103 ? -3.718 -8.997 -7.433 1.00 86.94 103 SER A O 1
ATOM 871 N N . CYS A 1 104 ? -1.920 -8.529 -6.170 1.00 89.06 104 CYS A N 1
ATOM 872 C CA . CYS A 1 104 ? -2.664 -8.019 -5.013 1.00 89.06 104 CYS A CA 1
ATOM 873 C C . CYS A 1 104 ? -2.920 -6.498 -5.095 1.00 89.06 104 CYS A C 1
ATOM 875 O O . CYS A 1 104 ? -3.326 -5.878 -4.111 1.00 89.06 104 CYS A O 1
ATOM 877 N N . ALA A 1 105 ? -2.667 -5.858 -6.248 1.00 88.69 105 ALA A N 1
ATOM 878 C CA . ALA A 1 105 ? -2.801 -4.406 -6.397 1.00 88.69 105 ALA A CA 1
ATOM 879 C C . ALA A 1 105 ? -4.240 -3.920 -6.186 1.00 88.69 105 ALA A C 1
ATOM 881 O O . ALA A 1 105 ? -4.462 -2.864 -5.592 1.00 88.69 105 ALA A O 1
ATOM 882 N N . GLU A 1 106 ? -5.218 -4.692 -6.663 1.00 89.25 106 GLU A N 1
ATOM 883 C CA . GLU A 1 106 ? -6.636 -4.377 -6.499 1.00 89.25 106 GLU A CA 1
ATOM 884 C C . GLU A 1 106 ? -7.077 -4.519 -5.036 1.00 89.25 106 GLU A C 1
ATOM 886 O O . GLU A 1 106 ? -7.739 -3.624 -4.512 1.00 89.25 106 GLU A O 1
ATOM 891 N N . ASP A 1 107 ? -6.622 -5.563 -4.338 1.00 91.62 107 ASP 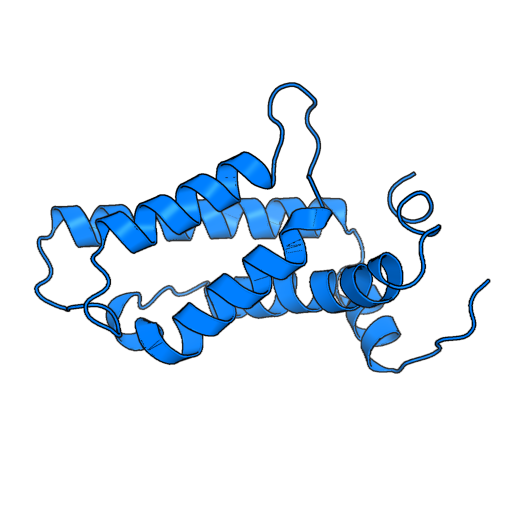A N 1
ATOM 892 C CA . ASP A 1 107 ? -6.906 -5.761 -2.913 1.00 91.62 107 ASP A CA 1
ATOM 893 C C . ASP A 1 107 ? -6.300 -4.653 -2.046 1.00 91.62 107 ASP A C 1
ATOM 895 O O . ASP A 1 107 ? -6.968 -4.115 -1.154 1.00 91.62 107 ASP A O 1
ATOM 899 N N . LEU A 1 108 ? -5.055 -4.256 -2.341 1.00 93.19 108 LEU A N 1
ATOM 900 C CA . LEU A 1 108 ? -4.409 -3.107 -1.709 1.00 93.19 108 LEU A CA 1
ATOM 901 C C . LEU A 1 108 ? -5.215 -1.828 -1.966 1.00 93.19 108 LEU A C 1
ATOM 903 O O . LEU A 1 108 ? -5.520 -1.101 -1.022 1.00 93.19 108 LEU A O 1
ATOM 907 N N . TYR A 1 109 ? -5.635 -1.580 -3.209 1.00 92.94 109 TYR A N 1
ATOM 908 C CA . TYR A 1 109 ? -6.451 -0.417 -3.554 1.00 92.94 109 TYR A CA 1
ATOM 909 C C . TYR 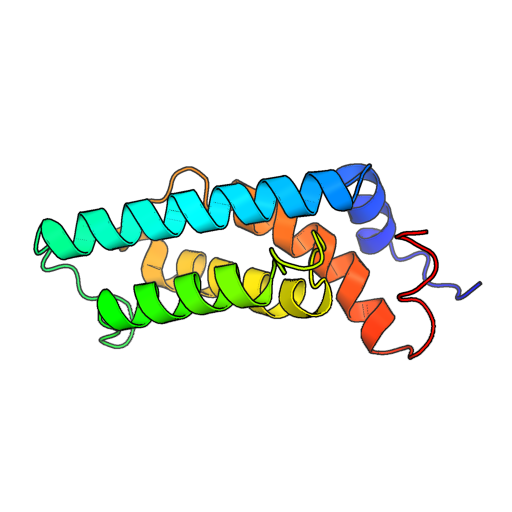A 1 109 ? -7.784 -0.388 -2.804 1.00 92.94 109 TYR A C 1
ATOM 911 O O . TYR A 1 109 ? -8.110 0.626 -2.184 1.00 92.94 109 TYR A O 1
ATOM 919 N N . VAL A 1 110 ? -8.549 -1.482 -2.821 1.00 91.25 110 VAL A N 1
ATOM 920 C CA . VAL A 1 110 ? -9.864 -1.553 -2.169 1.00 91.25 110 VAL A CA 1
ATOM 921 C C . VAL A 1 110 ? -9.725 -1.369 -0.659 1.00 91.25 110 VAL A C 1
ATOM 923 O O . VAL A 1 110 ? -10.471 -0.585 -0.064 1.00 91.25 110 VAL A O 1
ATOM 926 N N . CYS A 1 111 ? -8.745 -2.029 -0.036 1.00 90.56 111 CYS A N 1
ATOM 927 C CA . CYS A 1 111 ? -8.508 -1.922 1.401 1.00 90.56 111 CYS A CA 1
ATOM 928 C C . CYS A 1 111 ? -8.070 -0.503 1.805 1.00 90.56 111 CYS A C 1
ATOM 930 O O . CYS A 1 111 ? -8.662 0.103 2.704 1.00 90.56 111 CYS A O 1
ATOM 932 N N . SER A 1 112 ? -7.091 0.072 1.100 1.00 92.00 112 SER A N 1
ATOM 933 C CA . SER A 1 112 ? -6.607 1.432 1.354 1.00 92.00 112 SER A CA 1
ATOM 934 C C . SER A 1 112 ? -7.676 2.485 1.084 1.00 92.00 112 SER A C 1
ATOM 936 O O . SER A 1 112 ? -7.799 3.425 1.866 1.00 92.00 112 SER A O 1
ATOM 938 N N . LYS A 1 113 ? -8.503 2.316 0.044 1.00 90.75 113 LYS A N 1
ATOM 939 C CA . LYS A 1 113 ? -9.642 3.199 -0.237 1.00 90.75 113 LYS A CA 1
ATOM 940 C C . LYS A 1 113 ? -10.673 3.153 0.884 1.00 90.75 113 LYS A C 1
ATOM 942 O O . LYS A 1 113 ? -11.127 4.202 1.329 1.00 90.75 113 LYS A O 1
ATOM 947 N N . ALA A 1 114 ? -11.038 1.961 1.356 1.00 87.81 114 ALA A N 1
ATOM 948 C CA . ALA A 1 114 ? -12.013 1.816 2.431 1.00 87.81 114 ALA A CA 1
ATOM 949 C C . ALA A 1 114 ? -11.531 2.491 3.726 1.00 87.81 114 ALA A C 1
ATOM 951 O O . ALA A 1 114 ? -12.307 3.204 4.363 1.00 87.81 114 ALA A O 1
ATOM 952 N N . LEU A 1 115 ? -10.246 2.350 4.082 1.00 87.00 115 LEU A N 1
ATOM 953 C CA . LEU A 1 115 ? -9.676 3.101 5.204 1.00 87.00 115 LEU A CA 1
ATOM 954 C C . LEU A 1 115 ? -9.587 4.604 4.914 1.00 87.00 115 LEU A C 1
ATOM 956 O O . LEU A 1 115 ? -9.911 5.394 5.794 1.00 87.00 115 LEU A O 1
ATOM 960 N N . ALA A 1 116 ? -9.193 5.031 3.713 1.00 87.44 116 ALA A N 1
ATOM 961 C CA . ALA A 1 116 ? -9.112 6.450 3.363 1.00 87.44 116 ALA A CA 1
ATOM 962 C C . ALA A 1 116 ? -10.489 7.125 3.440 1.00 87.44 116 ALA A C 1
ATOM 964 O O . ALA A 1 116 ? -10.610 8.204 4.014 1.00 87.44 116 ALA A O 1
ATOM 965 N N . ASP A 1 117 ? -11.543 6.461 2.964 1.00 82.19 117 ASP A N 1
ATOM 966 C CA . ASP A 1 117 ? -12.928 6.930 3.061 1.00 82.19 117 ASP A CA 1
ATOM 967 C C . ASP A 1 117 ? -13.396 7.065 4.522 1.00 82.19 117 ASP A C 1
ATOM 969 O O . ASP A 1 117 ? -14.277 7.874 4.808 1.00 82.19 117 ASP A O 1
ATOM 973 N N . ILE A 1 118 ? -12.802 6.316 5.460 1.00 81.06 118 ILE A N 1
ATOM 974 C CA . ILE A 1 118 ? -13.043 6.468 6.903 1.00 81.06 118 ILE A CA 1
ATOM 975 C C . ILE A 1 118 ? -12.177 7.591 7.486 1.00 81.06 118 ILE A C 1
ATOM 977 O O . ILE A 1 118 ? -12.672 8.381 8.279 1.00 81.06 118 ILE A O 1
ATOM 981 N N . VAL A 1 119 ? -10.903 7.691 7.107 1.00 76.88 119 VAL A N 1
ATOM 982 C CA . VAL A 1 119 ? -9.916 8.597 7.720 1.00 76.88 119 VAL A CA 1
ATOM 983 C C . VAL A 1 119 ? -10.043 10.032 7.201 1.00 76.88 119 VAL A C 1
ATOM 985 O O . VAL A 1 119 ? -10.046 10.978 7.988 1.00 76.88 119 VAL A O 1
ATOM 988 N N . VAL A 1 120 ? -10.197 10.227 5.891 1.00 72.62 120 VAL A N 1
ATOM 989 C CA . VAL A 1 120 ? -10.203 11.548 5.234 1.00 72.62 120 VAL A CA 1
ATOM 990 C C . VAL A 1 120 ? -11.343 12.454 5.726 1.00 72.62 120 VAL A C 1
ATOM 992 O O . VAL A 1 120 ? -11.066 13.614 6.054 1.00 72.62 120 VAL A O 1
ATOM 995 N N . PRO A 1 121 ? -12.604 11.987 5.859 1.00 62.09 121 PRO A N 1
ATOM 996 C CA . PRO A 1 121 ? -13.674 12.819 6.415 1.00 62.09 121 PRO A CA 1
ATOM 997 C C . PRO A 1 121 ? -13.443 13.216 7.881 1.00 62.09 121 PRO A C 1
ATOM 999 O O . PRO A 1 121 ? -13.954 14.246 8.327 1.00 62.09 121 PRO A O 1
ATOM 1002 N N . GLN A 1 122 ? -12.673 12.414 8.626 1.00 55.44 122 GLN A N 1
ATOM 1003 C CA . GLN A 1 122 ? -12.384 12.624 10.049 1.00 55.44 122 GLN A CA 1
ATOM 1004 C C . GLN A 1 122 ? -11.205 13.584 10.256 1.00 55.44 122 GLN A C 1
ATOM 1006 O O . GLN A 1 122 ? -11.222 14.366 11.200 1.00 55.44 122 GLN A O 1
ATOM 1011 N N . VAL A 1 123 ? -10.214 13.597 9.357 1.00 50.78 123 VAL A N 1
ATOM 1012 C CA . VAL A 1 123 ? -9.076 14.539 9.410 1.00 50.78 123 VAL A CA 1
ATOM 1013 C C . VAL A 1 123 ? -9.516 15.982 9.122 1.00 50.78 123 VAL A C 1
ATOM 1015 O O . VAL A 1 123 ? -8.982 16.914 9.714 1.00 50.78 123 VAL A O 1
ATOM 1018 N N . ARG A 1 124 ? -10.539 16.189 8.278 1.00 48.78 124 ARG A N 1
ATOM 1019 C CA . ARG A 1 124 ? -11.117 17.527 8.013 1.00 48.78 124 ARG A CA 1
ATOM 1020 C C . ARG A 1 124 ? -12.028 18.044 9.135 1.00 48.78 124 ARG A C 1
ATOM 1022 O O . ARG A 1 124 ? -12.339 19.228 9.165 1.00 48.78 124 ARG A O 1
ATOM 1029 N N . ASN A 1 125 ? -12.430 17.177 10.064 1.00 46.00 1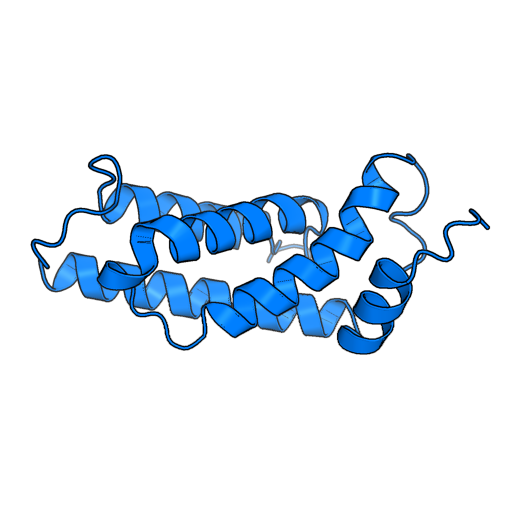25 ASN A N 1
ATOM 1030 C CA . ASN A 1 125 ? -13.180 17.522 11.269 1.00 46.00 125 ASN A CA 1
ATOM 1031 C C . ASN A 1 125 ? -12.314 17.191 12.492 1.00 46.00 125 ASN A C 1
ATOM 1033 O O . ASN A 1 125 ? -12.518 16.163 13.134 1.00 46.00 125 ASN A O 1
ATOM 1037 N N . CYS A 1 126 ? -11.319 18.035 12.789 1.00 45.75 126 CYS A N 1
ATOM 1038 C CA . CYS A 1 126 ? -10.381 17.897 13.911 1.00 45.75 126 CYS A CA 1
ATOM 1039 C C . CYS A 1 126 ? -11.070 17.571 15.257 1.00 45.75 126 CYS A C 1
ATOM 1041 O O . CYS A 1 126 ? -11.356 18.486 16.026 1.00 45.75 126 CYS A O 1
ATOM 1043 N N . ARG A 1 127 ? -11.331 16.282 15.549 1.00 44.38 127 ARG A N 1
ATOM 1044 C CA . ARG A 1 127 ? -11.489 15.691 16.903 1.00 44.38 127 ARG A CA 1
ATOM 1045 C C . ARG A 1 127 ? -11.781 14.180 16.974 1.00 44.38 127 ARG A C 1
ATOM 1047 O O . ARG A 1 127 ? -11.831 13.664 18.084 1.00 44.38 127 ARG A O 1
ATOM 1054 N N . PHE A 1 128 ? -11.951 13.445 15.870 1.00 45.19 128 PHE A N 1
ATOM 1055 C CA . PHE A 1 128 ? -12.455 12.054 15.936 1.00 45.19 128 PHE A CA 1
ATOM 1056 C C . PHE A 1 128 ? -11.433 10.916 15.768 1.00 45.19 128 PHE A C 1
ATOM 1058 O O . PHE A 1 128 ? -11.816 9.754 15.882 1.00 45.19 128 PHE A O 1
ATOM 1065 N N . LEU A 1 129 ? -10.137 11.199 15.586 1.00 46.44 129 LEU A N 1
ATOM 1066 C CA . LEU A 1 129 ? -9.109 10.146 15.454 1.00 46.44 129 LEU A CA 1
ATOM 1067 C C . LEU A 1 129 ? -8.970 9.235 16.694 1.00 46.44 129 LEU A C 1
ATOM 1069 O O . LEU A 1 129 ? -8.378 8.167 16.593 1.00 46.44 129 LEU A O 1
ATOM 1073 N N . VAL A 1 130 ? -9.522 9.624 17.849 1.00 48.47 130 VAL A N 1
ATOM 1074 C CA . VAL A 1 130 ? -9.307 8.922 19.128 1.00 48.47 130 VAL A CA 1
ATOM 1075 C C . VAL A 1 130 ? -10.370 7.852 19.430 1.00 48.47 130 VAL A C 1
ATOM 1077 O O . VAL A 1 130 ? -10.128 6.986 20.256 1.00 48.47 130 VAL A O 1
ATOM 1080 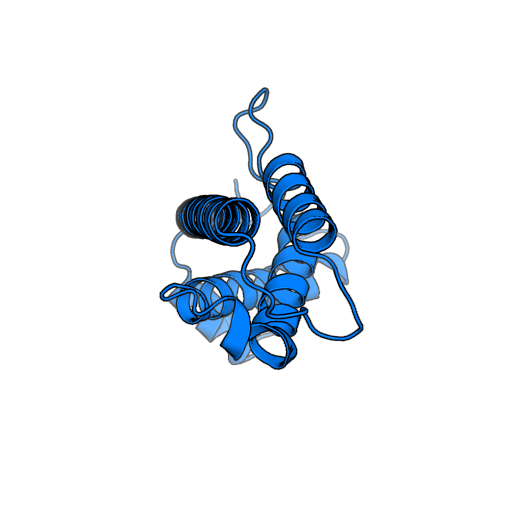N N . LEU A 1 131 ? -11.528 7.851 18.759 1.00 46.56 131 LEU A N 1
ATOM 1081 C CA . LEU A 1 131 ? -12.684 7.031 19.176 1.00 46.56 131 LEU A CA 1
ATOM 1082 C C . LEU A 1 131 ? -12.913 5.738 18.378 1.00 46.56 131 LEU A C 1
ATOM 1084 O O . LEU A 1 131 ? -13.849 5.011 18.683 1.00 46.56 131 LEU A O 1
ATOM 1088 N N . PHE A 1 132 ? -12.093 5.446 17.364 1.00 46.97 132 PHE A N 1
ATOM 1089 C CA . PHE A 1 132 ? -12.216 4.214 16.562 1.00 46.97 132 PHE A CA 1
ATOM 1090 C C . PHE A 1 132 ? -11.056 3.222 16.753 1.00 46.97 132 PHE A C 1
ATOM 1092 O O . PHE A 1 132 ? -11.063 2.148 16.157 1.00 46.97 132 PHE A O 1
ATOM 1099 N N . PHE A 1 133 ? -10.060 3.587 17.566 1.00 47.38 133 PHE A N 1
ATOM 1100 C CA . PHE A 1 133 ? -8.859 2.787 17.842 1.00 47.38 133 PHE A CA 1
ATOM 1101 C C . PHE A 1 133 ? -8.563 2.626 19.347 1.00 47.38 133 PHE A C 1
ATOM 1103 O O . PHE A 1 133 ? -7.490 2.131 19.695 1.00 47.38 133 PHE A O 1
ATOM 1110 N N . VAL A 1 134 ? -9.495 3.026 20.222 1.00 40.03 134 VAL A N 1
ATOM 1111 C CA . VAL A 1 134 ? -9.507 2.702 21.661 1.00 40.03 134 VAL A CA 1
ATOM 1112 C C . VAL A 1 134 ? -10.736 1.858 21.947 1.00 40.03 134 VAL A C 1
ATOM 1114 O O . VAL A 1 134 ? -11.814 2.246 21.441 1.00 40.03 134 VAL A O 1
#

Sequence (134 aa):
IAPTRSRSLISSMNYIKNPVSACRNIYQYIHEMIALIQSHELNHTSDELFHSETWDLCLRRWLKLSKDFYDKQKDRFNISKVPDIYDSIKYDLLHNKNALRFSCAEDLYVCSKALADIVVPQVRNCRFLVLFFV

InterPro domains:
  IPR029033 Histidine phosphatase superfamily [SSF53254] (19-121)
  IPR037446 Histidine acid phosphatase, VIP1 family [PTHR12750] (2-122)

Radius of gyration: 16.0 Å; chains: 1; bounding box: 42×27×42 Å